Protein AF-A0A836X0C9-F1 (afdb_monomer)

pLDDT: mean 96.24, std 3.42, range [76.56, 98.81]

Secondary structure (DSSP, 8-state):
--S-SEEEES---SHHHHHHHHHHHS-TTT--PPP-THHHHHHT--HHHHHHHHHHH-EEEEEE-SHHHHHTHHHHHTSTT--EEEE-HHHHHHHTT-TT-TTSHHHHHHHHHHHHHTTTSSPEEEEEES-HHHHHHHHHHT--EEEE--HHHHHHHHHHHHHHHHHHHHTT-

Foldseek 3Di:
DQPDQEDEDEDPQDLVSLQVQQQCQDPPPRHPHDDDCVVCVVVVHDPVVCNVCSLVSRAYEYEQQAPSCLVCVLSSLLRPRHAEYEYEQQSHCVNVVNHPPSVDPVNVVSLLCNQVSCPPSNHAYEYEDADPVVVVVSVVSRHDHYHHDDPVVVVVVVVVVVVVVVVVVVVVD

Radius of gyration: 20.44 Å; Cα contacts (8 Å, |Δi|>4): 261; chains: 1; bounding box: 52×32×66 Å

Nearest PDB structures (foldseek):
  3qz6-assembly1_A  TM=9.200E-01  e=1.158E-14  Desulfitobacterium hafniense DCB-2
  1dxe-assembly1_B  TM=9.068E-01  e=9.044E-14  Escherichia coli
  4mf4-assembly1_F  TM=9.050E-01  e=1.024E-13  Burkholderia cenocepacia J2315
  7v8t-assembly1_E  TM=8.665E-01  e=5.495E-14  Pseudomonas aeruginosa
  4b5w-assembly1_C  TM=9.304E-01  e=2.302E-13  Escherichia coli ATCC 8739

Structure (mmCIF, N/CA/C/O backbone):
data_AF-A0A836X0C9-F1
#
_entry.id   AF-A0A836X0C9-F1
#
loop_
_atom_site.group_PDB
_atom_site.id
_atom_site.type_symbol
_atom_site.label_atom_id
_atom_site.label_alt_id
_atom_site.label_comp_id
_atom_site.label_asym_id
_atom_site.label_entity_id
_atom_site.label_seq_id
_atom_site.pdbx_PDB_ins_code
_atom_site.Cartn_x
_atom_site.Cart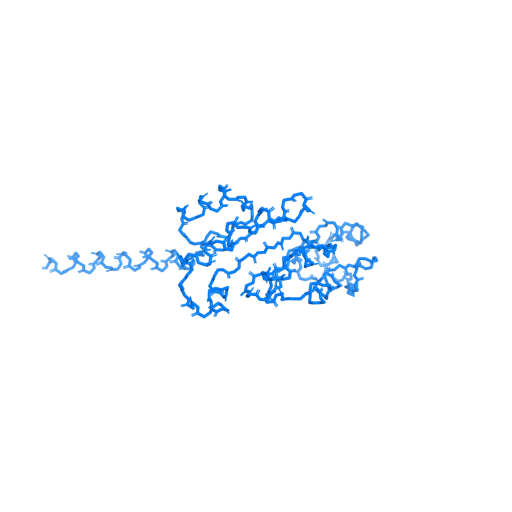n_y
_atom_site.Cartn_z
_atom_site.occupancy
_atom_site.B_iso_or_equiv
_atom_site.auth_seq_id
_atom_site.auth_comp_id
_atom_site.auth_asym_id
_atom_site.auth_atom_id
_atom_site.pdbx_PDB_model_num
ATOM 1 N N . ASP A 1 1 ? 18.382 6.194 -4.300 1.00 85.31 1 ASP A N 1
ATOM 2 C CA . ASP A 1 1 ? 19.723 6.732 -3.957 1.00 85.31 1 ASP A CA 1
ATOM 3 C C . ASP A 1 1 ? 19.948 6.944 -2.471 1.00 85.31 1 ASP A C 1
ATOM 5 O O . ASP A 1 1 ? 20.986 6.537 -1.977 1.00 85.31 1 ASP A O 1
ATOM 9 N N . VAL A 1 2 ? 18.995 7.507 -1.723 1.00 88.25 2 VAL A N 1
ATOM 10 C CA . VAL A 1 2 ? 19.129 7.676 -0.258 1.00 88.25 2 VAL A CA 1
ATOM 11 C C . VAL A 1 2 ? 18.952 6.381 0.562 1.00 88.25 2 VAL A C 1
ATOM 13 O O . VAL A 1 2 ? 18.913 6.440 1.784 1.00 88.25 2 VAL A O 1
ATOM 16 N N . GLY A 1 3 ? 18.839 5.219 -0.093 1.00 86.25 3 GLY A N 1
ATOM 17 C CA . GLY A 1 3 ? 18.781 3.901 0.559 1.00 86.25 3 GLY A CA 1
ATOM 18 C C . GLY A 1 3 ? 17.390 3.280 0.737 1.00 86.25 3 GLY A C 1
ATOM 19 O O . GLY A 1 3 ? 17.296 2.189 1.286 1.00 86.25 3 GLY A O 1
ATOM 20 N N . ALA A 1 4 ? 16.310 3.919 0.274 1.00 91.75 4 ALA A N 1
ATOM 21 C CA . ALA A 1 4 ? 14.998 3.269 0.236 1.00 91.75 4 ALA A CA 1
ATOM 22 C C . ALA A 1 4 ? 14.974 2.173 -0.844 1.00 91.75 4 ALA A C 1
ATOM 24 O O . ALA A 1 4 ? 15.253 2.462 -2.008 1.00 91.75 4 ALA A O 1
ATOM 25 N N . VAL A 1 5 ? 14.639 0.947 -0.436 1.00 92.00 5 VAL A N 1
ATOM 26 C CA . VAL A 1 5 ? 14.491 -0.232 -1.314 1.00 92.00 5 VAL A CA 1
ATOM 27 C C . VAL A 1 5 ? 13.029 -0.558 -1.625 1.00 92.00 5 VAL A C 1
ATOM 29 O O . VAL A 1 5 ? 12.754 -1.358 -2.500 1.00 92.00 5 VAL A O 1
ATOM 32 N N . LEU A 1 6 ? 12.085 0.085 -0.937 1.00 96.00 6 LEU A N 1
ATOM 33 C CA . LEU A 1 6 ? 10.649 -0.031 -1.170 1.00 96.00 6 LEU A CA 1
ATOM 34 C C . LEU A 1 6 ? 10.069 1.378 -1.271 1.00 96.00 6 LEU A C 1
ATOM 36 O O . LEU A 1 6 ? 10.278 2.195 -0.369 1.00 96.00 6 LEU A O 1
ATOM 40 N N . VAL A 1 7 ? 9.3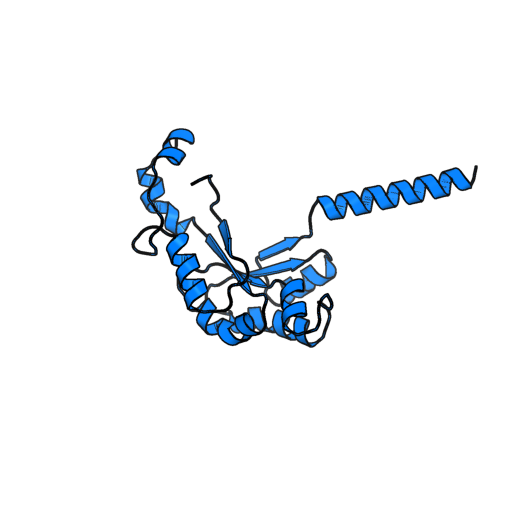53 1.668 -2.355 1.00 97.19 7 VAL A N 1
ATOM 41 C CA . VAL A 1 7 ? 8.709 2.972 -2.574 1.00 97.19 7 VAL A CA 1
ATOM 42 C C . VAL A 1 7 ? 7.224 2.769 -2.821 1.00 97.19 7 VAL A C 1
ATOM 44 O O . VAL A 1 7 ? 6.832 1.899 -3.591 1.00 97.19 7 VAL A O 1
ATOM 47 N N . MET A 1 8 ? 6.398 3.593 -2.176 1.00 98.44 8 MET A N 1
ATOM 48 C CA . MET A 1 8 ? 4.959 3.634 -2.415 1.00 98.44 8 MET A CA 1
ATOM 49 C C . MET A 1 8 ? 4.582 4.865 -3.223 1.00 98.44 8 MET A C 1
ATOM 51 O O . MET A 1 8 ? 4.908 5.987 -2.834 1.00 98.44 8 MET A O 1
ATOM 55 N N . VAL A 1 9 ? 3.886 4.640 -4.336 1.00 98.56 9 VAL A N 1
ATOM 56 C CA . VAL A 1 9 ? 3.349 5.687 -5.203 1.00 98.56 9 VAL A CA 1
ATOM 57 C C . VAL A 1 9 ? 1.851 5.833 -4.917 1.00 98.56 9 VAL A C 1
ATOM 59 O O . VAL A 1 9 ? 1.102 4.882 -5.162 1.00 98.56 9 VAL A O 1
ATOM 62 N N . PRO A 1 10 ? 1.409 6.984 -4.375 1.00 98.12 10 PRO A N 1
ATOM 63 C CA . PRO A 1 10 ? -0.001 7.241 -4.106 1.00 98.12 10 PRO A CA 1
ATOM 64 C C . PRO A 1 10 ? -0.792 7.464 -5.405 1.00 98.12 10 PRO A C 1
ATOM 66 O O . PRO A 1 10 ? -0.210 7.807 -6.436 1.00 98.12 10 PRO A O 1
ATOM 69 N N . GLN A 1 11 ? -2.118 7.342 -5.332 1.00 97.00 11 GLN A N 1
ATOM 70 C CA . GLN A 1 11 ? -3.072 7.713 -6.385 1.00 97.00 11 GLN A CA 1
ATOM 71 C C . GLN A 1 11 ? -2.785 7.086 -7.763 1.00 97.00 11 GLN A C 1
ATOM 73 O O . GLN A 1 11 ? -2.887 7.760 -8.790 1.00 97.00 11 GLN A O 1
ATOM 78 N N . VAL A 1 12 ? -2.429 5.798 -7.815 1.00 98.75 12 VAL A N 1
ATOM 79 C CA . VAL A 1 12 ? -2.224 5.097 -9.094 1.00 98.75 12 VAL A CA 1
ATOM 80 C C . VAL A 1 12 ? -3.578 4.628 -9.624 1.00 98.75 12 VAL A C 1
ATOM 82 O O . VAL A 1 12 ? -4.136 3.641 -9.153 1.00 98.75 12 VAL A O 1
ATOM 85 N N . ASN A 1 13 ? -4.116 5.352 -10.605 1.00 98.56 13 ASN A N 1
ATOM 86 C CA . ASN A 1 13 ? -5.466 5.161 -11.137 1.00 98.56 13 ASN A CA 1
ATOM 87 C C . ASN A 1 13 ? -5.483 4.502 -12.520 1.00 98.56 13 ASN A C 1
ATOM 89 O O . ASN A 1 13 ? -6.525 4.011 -12.955 1.00 98.56 13 ASN A O 1
ATOM 93 N N . THR A 1 14 ? -4.358 4.510 -13.233 1.00 98.81 14 THR A N 1
ATOM 94 C CA . THR A 1 14 ? -4.253 4.048 -14.622 1.00 98.81 14 THR A CA 1
ATOM 95 C C . THR A 1 14 ? -3.016 3.186 -14.857 1.00 98.81 14 THR A C 1
ATOM 97 O O . THR A 1 14 ? -2.001 3.301 -14.169 1.00 98.81 14 THR A O 1
ATOM 100 N N . VAL A 1 15 ? -3.073 2.363 -15.906 1.00 98.62 15 VAL A N 1
ATOM 101 C CA . VAL A 1 15 ? -1.946 1.537 -16.374 1.00 98.62 15 VAL A CA 1
ATOM 102 C C . VAL A 1 15 ? -0.724 2.392 -16.724 1.00 98.62 15 VAL A C 1
ATOM 104 O O . VAL A 1 15 ? 0.409 2.001 -16.458 1.00 98.62 15 VAL A O 1
ATOM 107 N N . ASP A 1 16 ? -0.927 3.580 -17.295 1.00 98.69 16 ASP A N 1
ATOM 108 C CA . ASP A 1 16 ? 0.179 4.470 -17.653 1.00 98.69 16 ASP A CA 1
ATOM 109 C C . ASP A 1 16 ? 0.854 5.083 -16.420 1.00 98.69 16 ASP A C 1
ATOM 111 O O . ASP A 1 16 ? 2.072 5.251 -16.410 1.00 98.69 16 ASP A O 1
ATOM 115 N N . GLU A 1 17 ? 0.102 5.389 -15.360 1.00 98.81 17 GLU A N 1
ATOM 116 C CA . GLU A 1 17 ? 0.680 5.803 -14.073 1.00 98.81 17 GLU A CA 1
ATOM 117 C C . GLU A 1 17 ? 1.501 4.679 -13.443 1.00 98.81 17 GLU A C 1
ATOM 119 O O . GLU A 1 17 ? 2.628 4.918 -13.013 1.00 98.81 17 GLU A O 1
ATOM 124 N N . ALA A 1 18 ? 0.974 3.456 -13.466 1.00 98.69 18 ALA A N 1
ATOM 125 C CA . ALA A 1 18 ? 1.668 2.261 -13.006 1.00 98.69 18 ALA A CA 1
ATOM 126 C C . ALA A 1 18 ? 2.979 2.015 -13.779 1.00 98.69 18 ALA A C 1
ATOM 128 O O . ALA A 1 18 ? 4.039 1.854 -13.176 1.00 98.69 18 ALA A O 1
ATOM 129 N N . ARG A 1 19 ? 2.951 2.093 -15.116 1.00 98.62 19 ARG A N 1
ATOM 130 C CA . ARG A 1 19 ? 4.157 1.979 -15.956 1.00 98.62 19 ARG A CA 1
ATOM 131 C C . ARG A 1 19 ? 5.188 3.059 -15.646 1.00 98.62 19 ARG A C 1
ATOM 133 O O . ARG A 1 19 ? 6.372 2.753 -15.578 1.00 98.62 19 ARG A O 1
ATOM 140 N N . ARG A 1 20 ? 4.757 4.307 -15.431 1.00 98.62 20 ARG A N 1
ATOM 141 C CA . ARG A 1 20 ? 5.666 5.397 -15.033 1.00 98.62 20 ARG A CA 1
ATOM 142 C C . ARG A 1 20 ? 6.307 5.146 -13.669 1.00 98.62 20 ARG A C 1
ATOM 144 O O . ARG A 1 20 ? 7.468 5.497 -13.480 1.00 98.62 20 ARG A O 1
ATOM 151 N N . ALA A 1 21 ? 5.571 4.553 -12.731 1.00 98.38 21 ALA A N 1
ATOM 152 C CA . ALA A 1 21 ? 6.110 4.191 -11.425 1.00 98.38 21 ALA A CA 1
ATOM 153 C C . ALA A 1 21 ? 7.208 3.118 -11.546 1.00 98.38 21 ALA A C 1
ATOM 155 O O . ALA A 1 21 ? 8.294 3.301 -10.996 1.00 98.38 21 ALA A O 1
ATOM 156 N N . VAL A 1 22 ? 6.964 2.058 -12.326 1.00 98.19 22 VAL A N 1
ATOM 157 C CA . VAL A 1 22 ? 7.960 1.006 -12.608 1.00 98.19 22 VAL A CA 1
ATOM 158 C C . VAL A 1 22 ? 9.194 1.582 -13.299 1.00 98.19 22 VAL A C 1
ATOM 160 O O . VAL A 1 22 ? 10.316 1.321 -12.861 1.00 98.19 22 VAL A O 1
ATOM 163 N N . ASP A 1 23 ? 8.982 2.408 -14.327 1.00 98.19 23 ASP A N 1
ATOM 164 C CA . ASP A 1 23 ? 10.043 3.043 -15.109 1.00 98.19 23 ASP A CA 1
ATOM 165 C C . ASP A 1 23 ? 10.985 3.887 -14.238 1.00 98.19 23 ASP A C 1
ATOM 167 O O . ASP A 1 23 ? 12.204 3.833 -14.394 1.00 98.19 23 ASP A O 1
ATOM 171 N N . ALA A 1 24 ? 10.435 4.630 -13.276 1.00 97.44 24 ALA A N 1
ATOM 172 C CA . ALA A 1 24 ? 11.222 5.460 -12.370 1.00 97.44 24 ALA A CA 1
ATOM 173 C C . ALA A 1 24 ? 11.958 4.656 -11.280 1.00 97.44 24 ALA A C 1
ATOM 175 O O . ALA A 1 24 ? 12.996 5.105 -10.784 1.00 97.44 24 ALA A O 1
ATOM 176 N N . ALA A 1 25 ? 11.423 3.499 -10.879 1.00 96.31 25 ALA A N 1
ATOM 177 C CA . ALA A 1 25 ? 11.954 2.699 -9.777 1.00 96.31 25 ALA A CA 1
ATOM 178 C C . ALA A 1 25 ? 13.134 1.799 -10.188 1.00 96.31 25 ALA A C 1
ATOM 180 O O . ALA A 1 25 ? 14.058 1.604 -9.391 1.00 96.31 25 ALA A O 1
ATOM 181 N N . HIS A 1 26 ? 13.145 1.307 -11.430 1.00 96.25 26 HIS A N 1
ATOM 182 C CA . HIS A 1 26 ? 14.085 0.280 -11.885 1.00 96.25 26 HIS A CA 1
ATOM 183 C C . HIS A 1 26 ? 15.128 0.808 -12.872 1.00 96.25 26 HIS A C 1
ATOM 185 O O . HIS A 1 26 ? 14.872 1.707 -13.675 1.00 96.25 26 HIS A O 1
ATOM 191 N N . TYR A 1 27 ? 16.325 0.224 -12.836 1.00 95.69 27 TYR A N 1
ATOM 192 C CA . TYR A 1 27 ? 17.352 0.445 -13.851 1.00 95.69 27 TYR A CA 1
ATOM 193 C C . TYR A 1 27 ? 17.010 -0.277 -15.161 1.00 95.69 27 TYR A C 1
ATOM 195 O O . TYR A 1 27 ? 16.237 -1.242 -15.185 1.00 95.69 27 TYR A O 1
ATOM 203 N N . ALA A 1 28 ? 17.641 0.150 -16.257 1.00 94.81 28 ALA A N 1
ATOM 204 C CA . ALA A 1 28 ? 17.538 -0.533 -17.543 1.00 94.81 28 ALA A CA 1
ATOM 205 C C . ALA A 1 28 ? 17.943 -2.020 -17.419 1.00 94.81 28 ALA A C 1
ATOM 207 O O . ALA A 1 28 ? 18.899 -2.326 -16.705 1.00 94.81 28 ALA A O 1
ATOM 208 N N . PRO A 1 29 ? 17.258 -2.952 -18.112 1.00 93.69 29 PRO A N 1
ATOM 209 C CA . PRO A 1 29 ? 16.215 -2.723 -19.118 1.00 93.69 29 PRO A CA 1
ATOM 210 C C . PRO A 1 29 ? 14.781 -2.630 -18.561 1.00 93.69 29 PRO A C 1
ATOM 212 O O . PRO A 1 29 ? 13.856 -2.452 -19.345 1.00 93.69 29 PRO A O 1
ATOM 215 N N . GLN A 1 30 ? 14.580 -2.786 -17.248 1.00 95.00 30 GLN A N 1
ATOM 216 C CA . GLN A 1 30 ? 13.242 -2.806 -16.634 1.00 95.00 30 GLN A CA 1
ATOM 217 C C . GLN A 1 30 ? 12.629 -1.401 -16.498 1.00 95.00 30 GLN A C 1
ATOM 219 O O . GLN A 1 30 ? 11.410 -1.258 -16.521 1.00 95.00 30 GLN A O 1
ATOM 224 N N . GLY A 1 31 ? 13.471 -0.372 -16.396 1.00 96.38 31 GLY A N 1
ATOM 225 C CA . GLY A 1 31 ? 13.066 1.031 -16.352 1.00 96.38 31 GLY A CA 1
ATOM 226 C C . GLY A 1 31 ? 14.186 1.975 -16.788 1.00 96.38 31 GLY A C 1
ATOM 227 O O . GLY A 1 31 ? 15.154 1.563 -17.432 1.00 96.38 31 GLY A O 1
ATOM 228 N N . ASN A 1 32 ? 14.065 3.245 -16.414 1.00 96.81 32 ASN A N 1
ATOM 229 C CA . ASN A 1 32 ? 14.971 4.332 -16.780 1.00 96.81 32 ASN A CA 1
ATOM 230 C C . ASN A 1 32 ? 15.530 5.086 -15.559 1.00 96.81 32 ASN A C 1
ATOM 232 O O . ASN A 1 32 ? 15.912 6.258 -15.661 1.00 96.81 32 ASN A O 1
ATOM 236 N N . ARG A 1 33 ? 15.621 4.433 -14.392 1.00 94.88 33 ARG A N 1
ATOM 237 C CA . ARG A 1 33 ? 16.271 5.008 -13.205 1.00 94.88 33 ARG A CA 1
ATOM 238 C C . ARG A 1 33 ? 17.711 5.438 -13.518 1.00 94.88 33 ARG A C 1
ATOM 240 O O . ARG A 1 33 ? 18.493 4.699 -14.113 1.00 94.88 33 ARG A O 1
ATOM 247 N N . GLY A 1 34 ? 18.084 6.640 -13.079 1.00 93.81 34 GLY A N 1
ATOM 248 C CA . GLY A 1 34 ? 19.427 7.187 -13.285 1.00 93.81 34 GLY A CA 1
ATOM 249 C C . GLY A 1 34 ? 20.489 6.493 -12.427 1.00 93.81 34 GLY A C 1
ATOM 250 O O . GLY A 1 34 ? 20.296 6.300 -11.228 1.00 93.81 34 GLY A O 1
ATOM 251 N N . LEU A 1 35 ? 21.631 6.154 -13.028 1.00 92.38 35 LEU A N 1
ATOM 252 C CA . LEU A 1 35 ? 22.764 5.546 -12.328 1.00 92.38 35 LEU A CA 1
ATOM 253 C C . LEU A 1 35 ? 23.578 6.595 -11.560 1.00 92.38 35 LEU A C 1
ATOM 255 O O . LEU A 1 35 ? 24.050 7.575 -12.136 1.00 92.38 35 LEU A O 1
ATOM 259 N N . SER A 1 36 ? 23.805 6.346 -10.269 1.00 88.62 36 SER A N 1
ATOM 260 C CA . SER A 1 36 ? 24.678 7.160 -9.422 1.00 88.62 36 SER A CA 1
ATOM 261 C C . SER A 1 36 ? 25.493 6.276 -8.468 1.00 88.62 36 SER A C 1
ATOM 263 O O . SER A 1 36 ? 24.918 5.668 -7.562 1.00 88.62 36 SER A O 1
ATOM 265 N N . PRO A 1 37 ? 26.833 6.225 -8.600 1.00 85.19 37 PRO A N 1
ATOM 266 C CA . PRO A 1 37 ? 27.691 5.416 -7.729 1.00 85.19 37 PRO A CA 1
ATOM 267 C C . PRO A 1 37 ? 27.976 6.094 -6.379 1.00 85.19 37 PRO A C 1
ATOM 269 O O . PRO A 1 37 ? 28.716 5.573 -5.547 1.00 85.19 37 PRO A O 1
ATOM 272 N N . MET A 1 38 ? 27.459 7.306 -6.152 1.00 88.25 38 MET A N 1
ATOM 273 C CA . MET A 1 38 ? 27.825 8.088 -4.970 1.00 88.25 38 MET A CA 1
ATOM 274 C C . MET A 1 38 ? 27.337 7.445 -3.674 1.00 88.25 38 MET A C 1
ATOM 276 O O . MET A 1 38 ? 28.063 7.459 -2.682 1.00 88.25 38 MET A O 1
ATOM 280 N N . TRP A 1 39 ? 26.138 6.861 -3.672 1.00 87.12 39 TRP A N 1
ATOM 281 C CA . TRP A 1 39 ? 25.589 6.262 -2.459 1.00 87.12 39 TRP A CA 1
ATOM 282 C C . TRP A 1 39 ? 26.340 4.985 -2.066 1.00 87.12 39 TRP A C 1
ATOM 284 O O . TRP A 1 39 ? 26.644 4.811 -0.888 1.00 87.12 39 TRP A O 1
ATOM 294 N N . THR A 1 40 ? 26.722 4.140 -3.032 1.00 89.56 40 THR A N 1
ATOM 295 C CA . THR A 1 40 ? 27.489 2.915 -2.758 1.00 89.56 40 THR A CA 1
ATOM 296 C C . THR A 1 40 ? 28.862 3.250 -2.199 1.00 89.56 40 THR A C 1
ATOM 298 O O . THR A 1 40 ? 29.294 2.652 -1.217 1.00 89.56 40 THR A O 1
ATOM 301 N N . ARG A 1 41 ? 29.505 4.299 -2.729 1.00 89.19 41 ARG A N 1
ATOM 302 C CA . ARG A 1 41 ? 30.774 4.815 -2.205 1.00 89.19 41 ARG A CA 1
ATOM 303 C C . ARG A 1 41 ? 30.665 5.300 -0.759 1.00 89.19 41 ARG A C 1
ATOM 305 O O . ARG A 1 41 ? 31.570 5.038 0.027 1.00 89.19 41 ARG A O 1
ATOM 312 N N . VAL A 1 42 ? 29.595 6.017 -0.411 1.00 89.69 42 VAL A N 1
ATOM 313 C CA . VAL A 1 42 ? 29.362 6.494 0.966 1.00 89.69 42 VAL A CA 1
ATOM 314 C C . VAL A 1 42 ? 29.048 5.331 1.908 1.00 89.69 42 VAL A C 1
ATOM 316 O O . VAL A 1 42 ? 29.525 5.321 3.039 1.00 89.69 42 VAL A O 1
ATOM 319 N N . ALA A 1 43 ? 28.283 4.344 1.440 1.00 88.19 43 ALA A N 1
ATOM 320 C CA . ALA A 1 43 ? 27.898 3.169 2.215 1.00 88.19 43 ALA A CA 1
ATOM 321 C C . ALA A 1 43 ? 29.002 2.095 2.313 1.00 88.19 43 ALA A C 1
ATOM 323 O O . ALA A 1 43 ? 28.864 1.160 3.096 1.00 88.19 43 ALA A O 1
ATOM 324 N N . GLY A 1 44 ? 30.085 2.207 1.533 1.00 91.56 44 GLY A N 1
ATOM 325 C CA . GLY A 1 44 ? 31.136 1.186 1.462 1.00 91.56 44 GLY A CA 1
ATOM 326 C C . GLY A 1 44 ? 30.679 -0.117 0.797 1.00 91.56 44 GLY A C 1
ATOM 327 O O . GLY A 1 44 ? 31.194 -1.181 1.125 1.00 91.56 44 GLY A O 1
ATOM 328 N N . VAL A 1 45 ? 29.701 -0.034 -0.108 1.00 90.38 45 VAL A N 1
ATOM 329 C CA . VAL A 1 45 ? 29.105 -1.174 -0.821 1.00 90.38 45 VAL A CA 1
ATOM 330 C C . VAL A 1 45 ? 29.728 -1.298 -2.211 1.00 90.38 45 VAL A C 1
ATOM 332 O O . VAL A 1 45 ? 30.038 -0.288 -2.848 1.00 90.38 45 VAL A O 1
ATOM 335 N N . ASP A 1 46 ? 29.905 -2.530 -2.690 1.00 92.88 46 ASP A N 1
ATOM 336 C CA . ASP A 1 46 ? 30.377 -2.777 -4.051 1.00 92.88 46 ASP A CA 1
ATOM 337 C C . ASP A 1 46 ? 29.348 -2.289 -5.083 1.00 92.88 46 ASP A C 1
ATOM 339 O O . ASP A 1 46 ? 28.177 -2.669 -5.075 1.00 92.88 46 ASP A O 1
ATOM 343 N N . TRP A 1 47 ? 29.804 -1.423 -5.985 1.00 91.69 47 TRP A N 1
ATOM 344 C CA . TRP A 1 47 ? 28.981 -0.864 -7.048 1.00 91.69 47 TRP A CA 1
ATOM 345 C C . TRP A 1 47 ? 28.515 -1.929 -8.039 1.00 91.69 47 TRP A C 1
ATOM 347 O O . TRP A 1 47 ? 27.373 -1.871 -8.488 1.00 91.69 47 TRP A O 1
ATOM 357 N N . GLN A 1 48 ? 29.376 -2.896 -8.364 1.00 93.06 48 GLN A N 1
ATOM 358 C CA . GLN A 1 48 ? 29.043 -3.913 -9.356 1.00 93.06 48 GLN A CA 1
ATOM 359 C C . GLN A 1 48 ? 27.964 -4.859 -8.825 1.00 93.06 48 GLN A C 1
ATOM 361 O O . GLN A 1 48 ? 26.977 -5.095 -9.516 1.00 93.06 48 GLN A O 1
ATOM 366 N N . MET A 1 49 ? 28.092 -5.289 -7.566 1.00 92.38 49 MET A N 1
ATOM 367 C CA . MET A 1 49 ? 27.038 -6.023 -6.861 1.00 92.38 49 MET A CA 1
ATOM 368 C C . MET A 1 49 ? 25.699 -5.276 -6.921 1.00 92.38 49 MET A C 1
ATOM 370 O O . MET A 1 49 ? 24.685 -5.861 -7.275 1.00 92.38 49 MET A O 1
ATOM 374 N N . VAL A 1 50 ? 25.690 -3.972 -6.627 1.00 91.75 50 VAL A N 1
ATOM 375 C CA . VAL A 1 50 ? 24.459 -3.168 -6.658 1.00 91.75 50 VAL A CA 1
ATOM 376 C C . VAL A 1 50 ? 23.842 -3.103 -8.050 1.00 91.75 50 VAL A C 1
ATOM 378 O O . VAL A 1 50 ? 22.626 -3.175 -8.171 1.00 91.75 50 VAL A O 1
ATOM 381 N N . LEU A 1 51 ? 24.641 -2.957 -9.107 1.00 91.88 51 LEU A N 1
ATOM 382 C CA . LEU A 1 51 ? 24.115 -2.978 -10.474 1.00 91.88 51 LEU A CA 1
ATOM 383 C C . LEU A 1 51 ? 23.437 -4.307 -10.818 1.00 91.88 51 LEU A C 1
ATOM 385 O O . LEU A 1 51 ? 22.478 -4.316 -11.586 1.00 91.88 51 LEU A O 1
ATOM 389 N N . GLU A 1 52 ? 23.942 -5.405 -10.261 1.00 93.00 52 GLU A N 1
ATOM 390 C CA . GLU A 1 52 ? 23.435 -6.753 -10.500 1.00 93.00 52 GLU A CA 1
ATOM 391 C C . GLU A 1 52 ? 22.186 -7.064 -9.666 1.00 93.00 52 GLU A C 1
ATOM 393 O O . GLU A 1 52 ? 21.282 -7.713 -10.182 1.00 93.00 52 GLU A O 1
ATOM 398 N N . THR A 1 53 ? 22.100 -6.583 -8.420 1.00 93.88 53 THR A N 1
ATOM 399 C CA . THR A 1 53 ? 21.012 -6.954 -7.495 1.00 93.88 53 THR A CA 1
ATOM 400 C C . THR A 1 53 ? 19.932 -5.890 -7.315 1.00 93.88 53 THR A C 1
ATOM 402 O O . THR A 1 53 ? 18.828 -6.217 -6.889 1.00 93.88 53 THR A O 1
ATOM 405 N N . ALA A 1 54 ? 20.189 -4.617 -7.641 1.00 93.50 54 ALA A N 1
ATOM 406 C CA . ALA A 1 54 ? 19.288 -3.528 -7.251 1.00 93.50 54 ALA A CA 1
ATOM 407 C C . ALA A 1 54 ? 17.874 -3.648 -7.824 1.00 93.50 54 ALA A C 1
ATOM 409 O O . ALA A 1 54 ? 16.938 -3.215 -7.160 1.00 93.50 54 ALA A O 1
ATOM 410 N N . ASN A 1 55 ? 17.707 -4.190 -9.031 1.00 95.12 55 ASN A N 1
ATOM 411 C CA . ASN A 1 55 ? 16.374 -4.385 -9.603 1.00 95.12 55 ASN A CA 1
ATOM 412 C C . ASN A 1 55 ? 15.602 -5.509 -8.899 1.00 95.12 55 ASN A C 1
ATOM 414 O O . ASN A 1 55 ? 14.398 -5.382 -8.745 1.00 95.12 55 ASN A O 1
ATOM 418 N N . ASP A 1 56 ? 16.285 -6.555 -8.432 1.00 94.38 56 ASP A N 1
ATOM 419 C CA . ASP A 1 56 ? 15.651 -7.676 -7.727 1.00 94.38 56 ASP A CA 1
ATOM 420 C C . ASP A 1 56 ? 15.332 -7.329 -6.259 1.00 94.38 56 ASP A C 1
ATOM 422 O O . ASP A 1 56 ? 14.449 -7.922 -5.644 1.00 94.38 56 ASP A O 1
ATOM 426 N N . GLU A 1 57 ? 16.063 -6.371 -5.682 1.00 93.62 57 GLU A N 1
ATOM 427 C CA . GLU A 1 57 ? 15.871 -5.894 -4.306 1.00 93.62 57 GLU A CA 1
ATOM 428 C C . GLU A 1 57 ? 14.949 -4.670 -4.206 1.00 93.62 57 GLU A C 1
ATOM 430 O O . GLU A 1 57 ? 14.451 -4.360 -3.120 1.00 93.62 57 GLU A O 1
ATOM 435 N N . THR A 1 58 ? 14.746 -3.943 -5.310 1.00 94.75 58 THR A N 1
ATOM 436 C CA . THR A 1 58 ? 13.841 -2.792 -5.343 1.00 94.75 58 THR A CA 1
ATOM 437 C C . THR A 1 58 ? 12.414 -3.289 -5.469 1.00 94.75 58 THR A C 1
ATOM 439 O O . THR A 1 58 ? 12.076 -3.980 -6.417 1.00 94.75 58 THR A O 1
ATOM 442 N N . MET A 1 59 ? 11.571 -2.880 -4.531 1.00 97.12 59 MET A N 1
ATOM 443 C CA . MET A 1 59 ? 10.152 -3.184 -4.538 1.00 97.12 59 MET A CA 1
ATOM 444 C C . MET A 1 59 ? 9.316 -1.922 -4.766 1.00 97.12 59 MET A C 1
ATOM 446 O O . MET A 1 59 ? 9.640 -0.827 -4.281 1.00 97.12 59 MET A O 1
ATOM 450 N N . LEU A 1 60 ? 8.184 -2.082 -5.441 1.00 98.38 60 LEU A N 1
ATOM 451 C CA . LEU A 1 60 ? 7.248 -1.013 -5.754 1.00 98.38 60 LEU A CA 1
ATOM 452 C C . LEU A 1 60 ? 5.849 -1.309 -5.208 1.00 98.38 60 LEU A C 1
ATOM 454 O O . LEU A 1 60 ? 5.255 -2.356 -5.470 1.00 98.38 60 LEU A O 1
ATOM 458 N N . ILE A 1 61 ? 5.298 -0.329 -4.490 1.00 98.75 61 ILE A N 1
ATOM 459 C CA . ILE A 1 61 ? 3.895 -0.308 -4.083 1.00 98.75 61 ILE A CA 1
ATOM 460 C C . ILE A 1 61 ? 3.139 0.695 -4.948 1.00 98.75 61 ILE A C 1
ATOM 462 O O . ILE A 1 61 ? 3.452 1.888 -4.939 1.00 98.75 61 ILE A O 1
ATOM 466 N N . CYS A 1 62 ? 2.087 0.239 -5.618 1.00 98.75 62 CYS A N 1
ATOM 467 C CA . CYS A 1 62 ? 1.082 1.120 -6.201 1.00 98.75 62 CYS A CA 1
ATOM 468 C C . CYS A 1 62 ? -0.122 1.196 -5.257 1.00 98.75 62 CYS A C 1
ATOM 470 O O . CYS A 1 62 ? -0.71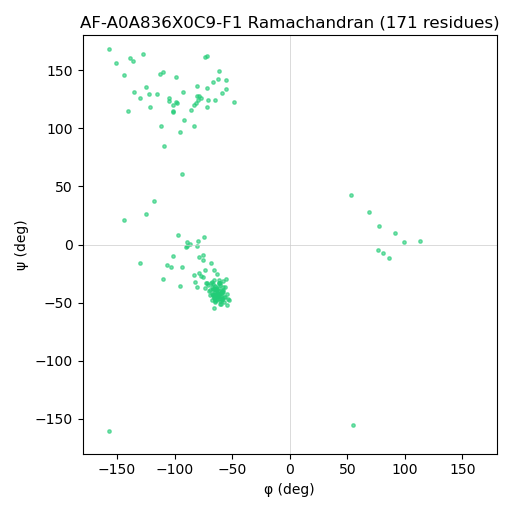7 0.179 -4.895 1.00 98.75 62 CYS A O 1
ATOM 472 N N . GLN A 1 63 ? -0.472 2.404 -4.818 1.00 98.69 63 GLN A N 1
ATOM 473 C CA . GLN A 1 63 ? -1.601 2.600 -3.916 1.00 98.69 63 GLN A CA 1
ATOM 474 C C . GLN A 1 63 ? -2.905 2.714 -4.717 1.00 98.69 63 GLN A C 1
ATOM 476 O O . GLN A 1 63 ? -3.089 3.656 -5.490 1.00 98.69 63 GLN A O 1
ATOM 481 N N . MET A 1 64 ? -3.807 1.752 -4.517 1.00 98.44 64 MET A N 1
ATOM 482 C CA . MET A 1 64 ? -5.154 1.727 -5.083 1.00 98.44 64 MET A CA 1
ATOM 483 C C . MET A 1 64 ? -6.120 2.389 -4.099 1.00 98.44 64 MET A C 1
ATOM 485 O O . MET A 1 64 ? -6.462 1.829 -3.054 1.00 98.44 64 MET A O 1
ATOM 489 N N . GLU A 1 65 ? -6.572 3.592 -4.428 1.00 97.31 65 GLU A N 1
ATOM 490 C CA . GLU A 1 65 ? -7.361 4.404 -3.496 1.00 97.31 65 GLU A CA 1
ATOM 491 C C . GLU A 1 65 ? -8.462 5.227 -4.165 1.00 97.31 65 GLU A C 1
ATOM 493 O O . GLU A 1 65 ? -8.962 6.201 -3.609 1.00 97.31 65 GLU A O 1
ATOM 498 N N . SER A 1 66 ? -8.874 4.816 -5.363 1.00 98.56 66 SER A N 1
ATOM 499 C CA . SER A 1 66 ? -10.004 5.417 -6.056 1.00 98.56 66 SER A CA 1
ATOM 500 C C . SER A 1 66 ? -10.890 4.373 -6.733 1.00 98.56 66 SER A C 1
ATOM 502 O O . SER A 1 66 ? -10.452 3.258 -7.031 1.00 98.56 66 SER A O 1
ATOM 504 N N . LYS A 1 67 ? -12.132 4.755 -7.047 1.00 98.38 67 LYS A N 1
ATOM 505 C CA . LYS A 1 67 ? -13.028 3.956 -7.891 1.00 98.38 67 LYS A CA 1
ATOM 506 C C . LYS A 1 67 ? -12.416 3.649 -9.262 1.00 98.38 67 LYS A C 1
ATOM 508 O O . LYS A 1 67 ? -12.591 2.546 -9.764 1.00 98.38 67 LYS A O 1
ATOM 513 N N . GLN A 1 68 ? -11.675 4.594 -9.840 1.00 98.69 68 GLN A N 1
ATOM 514 C CA . GLN A 1 68 ? -10.998 4.395 -11.120 1.00 98.69 68 GLN A CA 1
ATOM 515 C C . GLN A 1 68 ? -9.878 3.352 -11.008 1.00 98.69 68 GLN A C 1
ATOM 517 O O . GLN A 1 68 ? -9.769 2.483 -11.867 1.00 98.69 68 GLN A O 1
ATOM 522 N N . ALA A 1 69 ? -9.080 3.407 -9.938 1.00 98.62 69 ALA A N 1
ATOM 523 C CA . ALA A 1 69 ? -8.040 2.416 -9.674 1.00 98.62 69 ALA A CA 1
ATOM 524 C C . ALA A 1 69 ? -8.639 1.013 -9.488 1.00 98.62 69 ALA A C 1
ATOM 526 O O . ALA A 1 69 ? -8.102 0.043 -10.009 1.00 98.62 69 ALA A O 1
ATOM 527 N N . TRP A 1 70 ? -9.780 0.916 -8.795 1.00 98.62 70 TRP A N 1
ATOM 528 C CA . TRP A 1 70 ? -10.531 -0.334 -8.661 1.00 98.62 70 TRP A CA 1
ATOM 529 C C . TRP A 1 70 ? -11.023 -0.874 -10.011 1.00 98.62 70 TRP A C 1
ATOM 531 O O . TRP A 1 70 ? -10.878 -2.064 -10.287 1.00 98.62 70 TRP A O 1
ATOM 541 N N . ASP A 1 71 ? -11.570 -0.010 -10.867 1.00 98.62 71 ASP A N 1
ATOM 542 C CA . ASP A 1 71 ? -12.061 -0.411 -12.190 1.00 98.62 71 ASP A CA 1
ATOM 543 C C . ASP A 1 71 ? -10.934 -0.890 -13.114 1.00 98.62 71 ASP A C 1
ATOM 545 O O . ASP A 1 71 ? -11.153 -1.785 -13.927 1.00 98.62 71 ASP A O 1
ATOM 549 N N . ASN A 1 72 ? -9.727 -0.350 -12.936 1.00 98.69 72 ASN A N 1
ATOM 550 C CA . ASN A 1 72 ? -8.535 -0.692 -13.711 1.00 98.69 72 ASN A CA 1
ATOM 551 C C .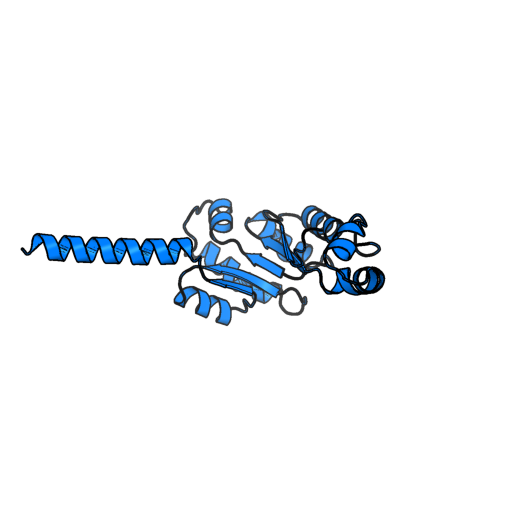 ASN A 1 72 ? -7.623 -1.724 -13.023 1.00 98.69 72 ASN A C 1
ATOM 553 O O . ASN A 1 72 ? -6.509 -1.948 -13.499 1.00 98.69 72 ASN A O 1
ATOM 557 N N . LEU A 1 73 ? -8.045 -2.326 -11.903 1.00 98.75 73 LEU A N 1
ATOM 558 C CA . LEU A 1 73 ? -7.166 -3.118 -11.033 1.00 98.75 73 LEU A CA 1
ATOM 559 C C . L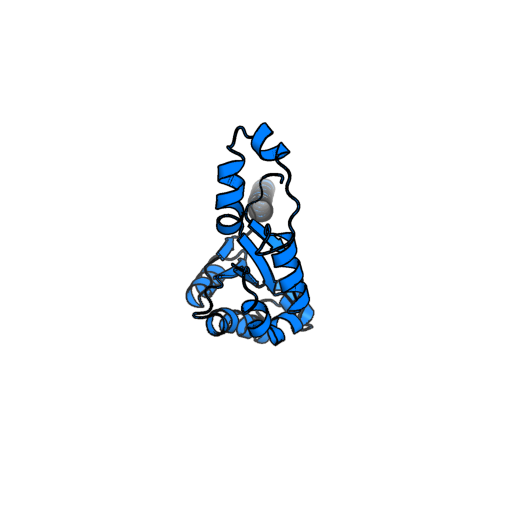EU A 1 73 ? -6.419 -4.223 -11.787 1.00 98.75 73 LEU A C 1
ATOM 561 O O . LEU A 1 73 ? -5.207 -4.351 -11.636 1.00 98.75 73 LEU A O 1
ATOM 565 N N . ASP A 1 74 ? -7.132 -4.987 -12.613 1.00 98.38 74 ASP A N 1
ATOM 566 C CA . ASP A 1 74 ? -6.568 -6.144 -13.314 1.00 98.38 74 ASP A CA 1
ATOM 567 C C . ASP A 1 74 ? -5.512 -5.708 -14.346 1.00 98.38 74 ASP A C 1
ATOM 569 O O . ASP A 1 74 ? -4.463 -6.336 -14.485 1.00 98.38 74 ASP A O 1
ATOM 573 N N . GLU A 1 75 ? -5.745 -4.586 -15.034 1.00 98.56 75 GLU A N 1
ATOM 574 C CA . GLU A 1 75 ? -4.801 -4.031 -16.009 1.00 98.56 75 GLU A CA 1
ATOM 575 C C . GLU A 1 75 ? -3.582 -3.388 -15.335 1.00 98.56 75 GLU A C 1
ATOM 577 O O . GLU A 1 75 ? -2.466 -3.500 -15.844 1.00 98.56 75 GLU A O 1
ATOM 582 N N . ILE A 1 76 ? -3.781 -2.727 -14.189 1.00 98.75 76 ILE A N 1
ATOM 583 C CA . ILE A 1 76 ? -2.695 -2.163 -13.379 1.00 98.75 76 ILE A CA 1
ATOM 584 C C . ILE A 1 76 ? -1.813 -3.292 -12.847 1.00 98.75 76 ILE A C 1
ATOM 586 O O . ILE A 1 76 ? -0.600 -3.244 -13.022 1.00 98.75 76 ILE A O 1
ATOM 590 N N . ALA A 1 77 ? -2.407 -4.326 -12.249 1.00 98.38 77 ALA A N 1
ATOM 591 C CA . ALA A 1 77 ? -1.672 -5.453 -11.681 1.00 98.38 77 ALA A CA 1
ATOM 592 C C . ALA A 1 77 ? -0.939 -6.298 -12.734 1.00 98.38 77 ALA A C 1
ATOM 594 O O . ALA A 1 77 ? 0.027 -6.981 -12.407 1.00 98.38 77 ALA A O 1
ATOM 595 N N . ALA A 1 78 ? -1.360 -6.237 -14.000 1.00 98.31 78 ALA A N 1
ATOM 596 C CA . ALA A 1 78 ? -0.667 -6.890 -15.106 1.00 98.31 78 ALA A CA 1
ATOM 597 C C . ALA A 1 78 ? 0.623 -6.167 -15.547 1.00 98.31 78 ALA A C 1
ATOM 599 O O . ALA A 1 78 ? 1.361 -6.705 -16.377 1.00 98.31 78 ALA A O 1
ATOM 600 N N . VAL A 1 79 ? 0.907 -4.958 -15.045 1.00 98.44 79 VAL A N 1
ATOM 601 C CA . VAL A 1 79 ? 2.157 -4.242 -15.342 1.00 98.44 79 VAL A CA 1
ATOM 602 C C . VAL A 1 79 ? 3.325 -4.927 -14.612 1.00 98.44 79 VAL A C 1
ATOM 604 O O . VAL A 1 79 ? 3.337 -4.951 -13.381 1.00 98.44 79 VAL A O 1
ATOM 607 N N . PRO A 1 80 ? 4.337 -5.456 -15.331 1.00 97.12 80 PRO A N 1
ATOM 608 C CA . PRO A 1 80 ? 5.498 -6.078 -14.697 1.00 97.12 80 PRO A CA 1
ATOM 609 C C . PRO A 1 80 ? 6.279 -5.078 -13.839 1.00 97.12 80 PRO A C 1
ATOM 611 O O . PRO A 1 80 ? 6.443 -3.930 -14.246 1.00 97.12 80 PRO A O 1
ATOM 614 N N . GLY A 1 81 ? 6.802 -5.527 -12.695 1.00 96.44 81 GLY A N 1
ATOM 615 C CA . GLY A 1 81 ? 7.578 -4.691 -11.767 1.00 96.44 81 GLY A CA 1
ATOM 616 C C . GLY A 1 81 ? 6.754 -4.011 -10.668 1.00 96.44 81 GLY A C 1
ATOM 617 O O . GLY A 1 81 ? 7.277 -3.142 -9.976 1.00 96.44 81 GLY A O 1
ATOM 618 N N . ILE A 1 82 ? 5.474 -4.371 -10.516 1.00 98.38 82 ILE A N 1
ATOM 619 C CA . ILE A 1 82 ? 4.670 -4.032 -9.335 1.00 98.38 82 ILE A CA 1
ATOM 620 C C . ILE A 1 82 ? 4.670 -5.228 -8.392 1.00 98.38 82 ILE A C 1
ATOM 622 O O . ILE A 1 82 ? 4.196 -6.303 -8.751 1.00 98.38 82 ILE A O 1
ATOM 626 N N . ASP A 1 83 ? 5.140 -5.019 -7.167 1.00 98.50 83 ASP A N 1
ATOM 627 C CA . ASP A 1 83 ? 5.194 -6.075 -6.155 1.00 98.50 83 ASP A CA 1
ATOM 628 C C . ASP A 1 83 ? 3.972 -6.054 -5.247 1.00 98.50 83 ASP A C 1
ATOM 630 O O . ASP A 1 83 ? 3.507 -7.100 -4.790 1.00 98.50 83 ASP A O 1
ATOM 634 N N . ILE A 1 84 ? 3.467 -4.854 -4.942 1.00 98.75 84 ILE A N 1
ATOM 635 C CA . ILE A 1 84 ? 2.402 -4.662 -3.961 1.00 98.75 84 ILE A CA 1
ATOM 636 C C . ILE A 1 84 ? 1.344 -3.700 -4.502 1.00 98.75 84 ILE A C 1
ATOM 638 O O . ILE A 1 84 ? 1.645 -2.579 -4.913 1.00 98.75 84 ILE A O 1
ATOM 642 N N . ILE A 1 85 ? 0.078 -4.102 -4.400 1.00 98.81 85 ILE A N 1
ATOM 643 C CA . ILE A 1 85 ? -1.059 -3.182 -4.486 1.00 98.81 85 ILE A CA 1
ATOM 644 C C . ILE A 1 85 ? -1.557 -2.918 -3.071 1.00 98.81 85 ILE A C 1
ATOM 646 O O . ILE A 1 85 ? -2.037 -3.823 -2.383 1.00 98.81 85 ILE A O 1
ATOM 650 N N . LEU A 1 86 ? -1.425 -1.670 -2.618 1.00 98.75 86 LEU A N 1
ATOM 651 C CA . LEU A 1 86 ? -1.882 -1.253 -1.295 1.00 98.75 86 LEU A CA 1
ATOM 652 C C . LEU A 1 86 ? -3.215 -0.520 -1.406 1.00 98.75 86 LEU A C 1
ATOM 654 O O . LEU A 1 86 ? -3.307 0.519 -2.049 1.00 98.75 86 LEU A O 1
ATOM 658 N N . VAL A 1 87 ? -4.247 -1.039 -0.749 1.00 98.62 87 VAL A N 1
ATOM 659 C CA . VAL A 1 87 ? -5.564 -0.406 -0.692 1.00 98.62 87 VAL A CA 1
ATOM 660 C C . VAL A 1 87 ? -5.567 0.677 0.384 1.00 98.62 87 VAL A C 1
ATOM 662 O O . VAL A 1 87 ? -5.313 0.391 1.555 1.00 98.62 87 VAL A O 1
ATOM 665 N N . GLY A 1 88 ? -5.861 1.918 -0.005 1.00 98.12 88 GLY A N 1
ATOM 666 C CA . GLY A 1 88 ? -6.039 3.050 0.909 1.00 98.12 88 GLY A CA 1
ATOM 667 C C . GLY A 1 88 ? -7.521 3.252 1.244 1.00 98.12 88 GLY A C 1
ATOM 668 O O . GLY A 1 88 ? -8.224 3.889 0.462 1.00 98.12 88 GLY A O 1
ATOM 669 N N . PRO A 1 89 ? -8.052 2.734 2.373 1.00 97.62 89 PRO A N 1
ATOM 670 C CA . PRO A 1 89 ? -9.499 2.699 2.603 1.00 97.62 89 PRO A CA 1
ATOM 671 C C . PRO A 1 89 ? -10.132 4.085 2.794 1.00 97.62 89 PRO A C 1
ATOM 673 O O . PRO A 1 89 ? -11.287 4.282 2.417 1.00 97.62 89 PRO A O 1
ATOM 676 N N . LEU A 1 90 ? -9.400 5.047 3.370 1.00 97.12 90 LEU A N 1
ATOM 677 C CA . LEU A 1 90 ? -9.897 6.411 3.579 1.00 97.12 90 LEU A CA 1
ATOM 678 C C . LEU A 1 90 ? -10.138 7.121 2.245 1.00 97.12 90 LEU A C 1
ATOM 680 O O . LEU A 1 90 ? -11.262 7.549 1.980 1.00 97.12 90 LEU A O 1
ATOM 684 N N . ASP A 1 91 ? -9.124 7.181 1.390 1.00 98.12 91 ASP A N 1
ATOM 685 C CA . ASP A 1 91 ? -9.218 7.816 0.077 1.00 98.12 91 ASP A CA 1
ATOM 686 C C . ASP A 1 91 ? -10.145 7.038 -0.868 1.00 98.12 91 ASP A C 1
ATOM 688 O O . ASP A 1 91 ? -10.977 7.649 -1.544 1.00 98.12 91 ASP A O 1
ATOM 692 N N . LEU A 1 92 ? -10.149 5.697 -0.801 1.00 98.44 92 LEU A N 1
ATOM 693 C CA . LEU A 1 92 ? -11.122 4.876 -1.526 1.00 98.44 92 LEU A CA 1
ATOM 694 C C . LEU A 1 92 ? -12.555 5.266 -1.148 1.00 98.44 92 LEU A C 1
ATOM 696 O O . LEU A 1 92 ? -13.366 5.534 -2.036 1.00 98.44 92 LEU A O 1
ATOM 700 N N . SER A 1 93 ? -12.854 5.365 0.154 1.00 98.44 93 SER A N 1
ATOM 701 C CA . SER A 1 93 ? -14.174 5.796 0.631 1.00 98.44 93 SER A CA 1
ATOM 702 C C . SER A 1 93 ? -14.534 7.191 0.121 1.00 98.44 93 SER A C 1
ATOM 704 O O . SER A 1 93 ? -15.660 7.415 -0.317 1.00 98.44 93 SER A O 1
ATOM 706 N N . ALA A 1 94 ? -13.575 8.120 0.095 1.00 98.31 94 ALA A N 1
ATOM 707 C CA . ALA A 1 94 ? -13.794 9.467 -0.416 1.00 98.31 94 ALA A CA 1
ATOM 708 C C . ALA A 1 94 ? -14.107 9.462 -1.920 1.00 98.31 94 ALA A C 1
ATOM 710 O O . ALA A 1 94 ? -15.057 10.120 -2.342 1.00 98.31 94 ALA A O 1
ATOM 711 N N . SER A 1 95 ? -13.383 8.665 -2.710 1.00 98.19 95 SER A N 1
ATOM 712 C CA . SER A 1 95 ? -13.606 8.538 -4.156 1.00 98.19 95 SER A CA 1
ATOM 713 C C . SER A 1 95 ? -14.984 7.963 -4.517 1.00 98.19 95 SER A C 1
ATOM 715 O O . SER A 1 95 ? -15.508 8.246 -5.591 1.00 98.19 95 SER A O 1
ATOM 717 N N . LEU A 1 96 ? -15.580 7.184 -3.609 1.00 98.00 96 LEU A N 1
ATOM 718 C CA . LEU A 1 96 ? -16.916 6.596 -3.742 1.00 98.00 96 LEU A CA 1
ATOM 719 C C . LEU A 1 96 ? -18.031 7.543 -3.262 1.00 98.00 96 LEU A C 1
ATOM 721 O O . LEU A 1 96 ? -19.201 7.179 -3.272 1.00 98.00 96 LEU A O 1
ATOM 725 N N . GLY A 1 97 ? -17.692 8.753 -2.802 1.00 98.06 97 GLY A N 1
ATOM 726 C CA . GLY A 1 97 ? -18.653 9.679 -2.193 1.00 98.06 97 GLY A CA 1
ATOM 727 C C . GLY A 1 97 ? -19.031 9.327 -0.747 1.00 98.06 97 GLY A C 1
ATOM 728 O O . GLY A 1 97 ? -20.011 9.845 -0.218 1.00 98.06 97 GLY A O 1
ATOM 729 N N . LEU A 1 98 ? -18.245 8.470 -0.092 1.00 97.56 98 LEU A N 1
ATOM 730 C CA . LEU A 1 98 ? -18.457 7.931 1.254 1.00 97.56 98 LEU A CA 1
ATOM 731 C C . LEU A 1 98 ? -17.326 8.347 2.210 1.00 97.56 98 LEU A C 1
ATOM 733 O O . LEU A 1 98 ? -16.891 7.558 3.044 1.00 97.56 98 LEU A O 1
ATOM 737 N N . ALA A 1 99 ? -16.816 9.574 2.077 1.00 96.25 99 ALA A N 1
ATOM 738 C CA . ALA A 1 99 ? -15.619 10.042 2.779 1.00 96.25 99 ALA A CA 1
ATOM 739 C C . ALA A 1 99 ? -15.635 9.729 4.291 1.00 96.25 99 ALA A C 1
ATOM 741 O O . ALA A 1 99 ? -16.548 10.125 5.018 1.00 96.25 99 ALA A O 1
ATOM 742 N N . GLY A 1 100 ? -14.609 9.004 4.751 1.00 94.06 100 GLY A N 1
ATOM 743 C CA . GLY A 1 100 ? -14.437 8.583 6.145 1.00 94.06 100 GLY A CA 1
ATOM 744 C C . GLY A 1 100 ? -15.241 7.340 6.548 1.00 94.06 100 GL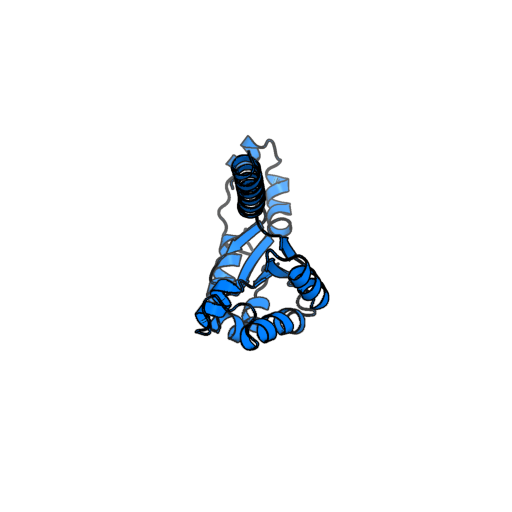Y A C 1
ATOM 745 O O . GLY A 1 100 ? -15.036 6.812 7.638 1.00 94.06 100 GLY A O 1
ATOM 746 N N . GLN A 1 101 ? -16.123 6.831 5.684 1.00 97.25 101 GLN A N 1
ATOM 747 C CA . GLN A 1 101 ? -16.965 5.660 5.945 1.00 97.25 101 GLN A CA 1
ATOM 748 C C . GLN A 1 101 ? -16.300 4.380 5.423 1.00 97.25 101 GLN A C 1
ATOM 750 O O . GLN A 1 101 ? -16.836 3.668 4.568 1.00 97.25 101 GLN A O 1
ATOM 755 N N . THR A 1 102 ? -15.115 4.067 5.949 1.00 96.62 102 THR A N 1
ATOM 756 C CA . THR A 1 102 ? -14.329 2.891 5.535 1.00 96.62 102 THR A CA 1
ATOM 757 C C . THR A 1 102 ? -15.057 1.570 5.800 1.00 96.62 102 THR A C 1
ATOM 759 O O . THR A 1 102 ? -14.903 0.623 5.038 1.00 96.62 102 THR A O 1
ATOM 762 N N . GLY A 1 103 ? -15.903 1.511 6.834 1.00 96.31 103 GLY A N 1
ATOM 763 C CA . GLY A 1 103 ? -16.741 0.351 7.163 1.00 96.31 103 GLY A CA 1
ATOM 764 C C . GLY A 1 103 ? -18.022 0.217 6.330 1.00 96.31 103 GLY A C 1
ATOM 765 O O . GLY A 1 103 ? -18.825 -0.677 6.593 1.00 96.31 103 GLY A O 1
ATOM 766 N N . SER A 1 104 ? -18.258 1.100 5.353 1.00 97.94 104 SER A N 1
ATOM 767 C CA . SER A 1 104 ? -19.422 0.988 4.470 1.00 97.94 104 SER A CA 1
ATOM 768 C C . SER A 1 104 ? -19.382 -0.315 3.665 1.00 97.94 104 SER A C 1
ATOM 770 O O . SER A 1 104 ? -18.315 -0.829 3.323 1.00 97.94 104 SER A O 1
ATOM 772 N N . LYS A 1 105 ? -20.567 -0.846 3.336 1.00 98.06 105 LYS A N 1
ATOM 773 C CA . LYS A 1 105 ? -20.695 -2.100 2.583 1.00 98.06 105 LYS A CA 1
ATOM 774 C C . LYS A 1 105 ? -19.915 -2.053 1.268 1.00 98.06 105 LYS A C 1
ATOM 776 O O . LYS A 1 105 ? -19.249 -3.021 0.939 1.00 98.06 105 LYS A O 1
ATOM 781 N N . GLU A 1 106 ? -19.982 -0.936 0.551 1.00 98.00 106 GLU A N 1
ATOM 782 C CA . GLU A 1 106 ? -19.318 -0.771 -0.743 1.00 98.00 106 GLU A CA 1
ATOM 783 C C . GLU A 1 106 ? -17.787 -0.799 -0.618 1.00 98.00 106 GLU A C 1
ATOM 785 O O . GLU A 1 106 ? -17.130 -1.548 -1.338 1.00 98.00 106 GLU A O 1
ATOM 790 N N . VAL A 1 107 ? -17.216 -0.072 0.353 1.00 98.31 107 VAL A N 1
ATOM 791 C CA . VAL A 1 107 ? -15.764 -0.091 0.603 1.00 98.31 107 VAL A CA 1
ATOM 792 C C . VAL A 1 107 ? -15.305 -1.482 1.037 1.00 98.31 107 VAL A C 1
ATOM 794 O O . VAL A 1 107 ? -14.335 -2.001 0.490 1.00 98.31 107 VAL A O 1
ATOM 797 N N . GLN A 1 108 ? -16.005 -2.114 1.986 1.00 98.25 108 GLN A N 1
ATOM 798 C CA . GLN A 1 108 ? -15.625 -3.444 2.474 1.00 98.25 108 GLN A CA 1
ATOM 799 C C . GLN A 1 108 ? -15.743 -4.517 1.385 1.00 98.25 108 GLN A C 1
ATOM 801 O O . GLN A 1 108 ? -14.886 -5.390 1.323 1.00 98.25 108 GLN A O 1
ATOM 806 N N . GLN A 1 109 ? -16.741 -4.427 0.498 1.00 98.50 109 GLN A N 1
ATOM 807 C CA . GLN A 1 109 ? -16.856 -5.323 -0.655 1.00 98.50 109 GLN A CA 1
ATOM 808 C C . GLN A 1 109 ? -15.662 -5.188 -1.599 1.00 98.50 109 GLN A C 1
ATOM 810 O O . GLN A 1 109 ? -15.097 -6.198 -1.998 1.00 98.50 109 GLN A O 1
ATOM 815 N N . ILE A 1 110 ? -15.235 -3.963 -1.92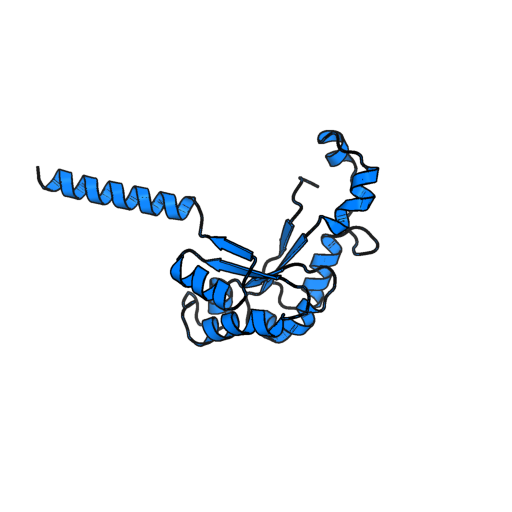0 1.00 98.62 110 ILE A N 1
ATOM 816 C CA . ILE A 1 110 ? -14.034 -3.760 -2.742 1.00 98.62 110 ILE A CA 1
ATOM 817 C C . ILE A 1 110 ? -12.809 -4.360 -2.046 1.00 98.62 110 ILE A C 1
ATOM 819 O O . ILE A 1 110 ? -12.080 -5.135 -2.656 1.00 98.62 110 ILE A O 1
ATOM 823 N N . MET A 1 111 ? -12.604 -4.060 -0.760 1.00 98.56 111 MET A N 1
ATOM 824 C CA . MET A 1 111 ? -11.466 -4.596 -0.006 1.00 98.56 111 MET A CA 1
ATOM 825 C C . MET A 1 111 ? -11.455 -6.132 0.038 1.00 98.56 111 MET A C 1
ATOM 827 O O . MET A 1 111 ? -10.400 -6.740 -0.097 1.00 98.56 111 MET A O 1
ATOM 831 N N . GLU A 1 112 ? -12.609 -6.776 0.199 1.00 98.75 112 GLU A N 1
ATOM 832 C CA . GLU A 1 112 ? -12.706 -8.239 0.193 1.00 98.75 112 GLU A CA 1
ATOM 833 C C . GLU A 1 112 ? -12.381 -8.848 -1.184 1.00 98.75 112 GLU A C 1
ATOM 835 O O . GLU A 1 112 ? -11.815 -9.938 -1.269 1.00 98.75 112 GLU A O 1
ATOM 840 N N . GLU A 1 113 ? -12.726 -8.158 -2.271 1.00 98.75 113 GLU A N 1
ATOM 841 C CA . GLU A 1 113 ? -12.545 -8.661 -3.635 1.00 98.75 113 GLU A CA 1
ATOM 842 C C . GLU A 1 113 ? -11.130 -8.446 -4.193 1.00 98.75 113 GLU A C 1
ATOM 844 O O . GLU A 1 113 ? -10.700 -9.222 -5.047 1.00 98.75 113 GLU A O 1
ATOM 849 N N . VAL A 1 114 ? -10.378 -7.444 -3.719 1.00 98.69 114 VAL A N 1
ATOM 850 C CA . VAL A 1 114 ? -9.017 -7.158 -4.223 1.00 98.69 114 VAL A CA 1
ATOM 851 C C . VAL A 1 114 ? -8.093 -8.387 -4.144 1.00 98.69 114 VAL A C 1
ATOM 853 O O . VAL A 1 114 ? -7.531 -8.750 -5.177 1.00 98.69 114 VAL A O 1
ATOM 856 N N . PRO A 1 115 ? -7.941 -9.088 -2.998 1.00 98.62 115 PRO A N 1
ATOM 857 C CA . PRO A 1 115 ? -7.108 -10.291 -2.942 1.00 98.62 115 PRO A CA 1
ATOM 858 C C . PRO A 1 115 ? -7.571 -11.408 -3.878 1.00 98.62 115 PRO A C 1
ATOM 860 O O . PRO A 1 115 ? -6.731 -12.109 -4.432 1.00 98.62 115 PRO A O 1
ATOM 863 N N . LYS A 1 116 ? -8.887 -11.554 -4.084 1.00 98.44 116 LYS A N 1
ATOM 864 C CA . LYS A 1 116 ? -9.456 -12.577 -4.974 1.00 98.44 116 LYS A CA 1
ATOM 865 C C . LYS A 1 116 ? -9.087 -12.302 -6.431 1.00 98.44 116 LYS A C 1
ATOM 867 O O . LYS A 1 116 ? -8.716 -13.218 -7.152 1.00 98.44 116 LYS A O 1
ATOM 872 N N . ARG A 1 117 ? -9.152 -11.038 -6.862 1.00 98.12 117 ARG A N 1
ATOM 873 C CA . ARG A 1 117 ? -8.771 -10.641 -8.228 1.00 98.12 117 ARG A CA 1
ATOM 874 C C . ARG A 1 117 ? -7.277 -10.766 -8.496 1.00 98.12 117 ARG A C 1
ATOM 876 O O . ARG A 1 117 ? -6.883 -11.084 -9.611 1.00 98.12 117 ARG A O 1
ATOM 883 N N . LEU A 1 118 ? -6.455 -10.536 -7.474 1.00 98.38 118 LEU A N 1
ATOM 884 C CA . LEU A 1 118 ? -4.999 -10.600 -7.588 1.00 98.38 118 LEU A CA 1
ATOM 885 C C . LEU A 1 118 ? -4.422 -11.997 -7.317 1.00 98.38 118 LEU A C 1
ATOM 887 O O . LEU A 1 118 ? -3.203 -12.183 -7.373 1.00 98.38 118 LEU A O 1
ATOM 891 N N . GLU A 1 119 ? -5.266 -12.998 -7.063 1.00 97.38 119 GLU A N 1
ATOM 892 C CA . GLU A 1 119 ? -4.827 -14.370 -6.837 1.00 97.38 119 GLU A CA 1
ATOM 893 C C . GLU A 1 119 ? -4.047 -14.914 -8.049 1.00 97.38 119 GLU A C 1
ATOM 895 O O . GLU A 1 119 ? -4.466 -14.807 -9.199 1.00 97.38 119 GLU A O 1
ATOM 900 N N . GLY A 1 120 ? -2.867 -15.486 -7.795 1.00 96.56 120 GLY A N 1
ATOM 901 C CA . GLY A 1 120 ? -2.010 -16.062 -8.837 1.00 96.56 120 GLY A CA 1
ATOM 902 C C . GLY A 1 120 ? -1.232 -15.054 -9.694 1.00 96.56 120 GLY A C 1
ATOM 903 O O . GLY A 1 120 ? -0.391 -15.481 -10.481 1.00 96.56 120 GLY A O 1
ATOM 904 N N . THR A 1 121 ? -1.439 -13.743 -9.523 1.00 97.50 121 THR A N 1
ATOM 905 C CA . THR A 1 121 ? -0.697 -12.704 -10.270 1.00 97.50 121 THR A CA 1
ATOM 906 C C . THR A 1 121 ? 0.750 -12.534 -9.798 1.00 97.50 121 THR A C 1
ATOM 908 O O . THR A 1 121 ? 1.588 -12.030 -10.538 1.00 97.50 121 THR A O 1
ATOM 911 N N . GLY A 1 122 ? 1.046 -12.948 -8.562 1.00 96.75 122 GLY A N 1
ATOM 912 C CA . GLY A 1 122 ? 2.314 -12.666 -7.883 1.00 96.75 122 GLY A CA 1
ATOM 913 C C . GLY A 1 122 ? 2.336 -11.322 -7.145 1.00 96.75 122 GLY A C 1
ATOM 914 O O . GLY A 1 122 ? 3.217 -11.119 -6.315 1.00 96.75 122 GLY A O 1
ATOM 915 N N . VAL A 1 123 ? 1.344 -10.452 -7.368 1.00 98.50 123 VAL A N 1
ATOM 916 C CA . VAL A 1 123 ? 1.207 -9.168 -6.671 1.00 98.50 123 VAL A CA 1
ATOM 917 C C . VAL A 1 123 ? 0.656 -9.391 -5.265 1.00 98.50 123 VAL A C 1
ATOM 919 O O . VAL A 1 123 ? -0.403 -9.991 -5.066 1.00 98.50 123 VAL A O 1
ATOM 922 N N . VAL A 1 124 ? 1.362 -8.878 -4.263 1.00 98.69 124 VAL A N 1
ATOM 923 C CA . VAL A 1 124 ? 0.942 -8.933 -2.864 1.00 98.69 124 VAL A CA 1
ATOM 924 C C . VAL A 1 124 ? -0.086 -7.842 -2.578 1.00 98.69 124 VAL A C 1
ATOM 926 O O . VAL A 1 124 ? 0.083 -6.683 -2.949 1.00 98.69 124 VAL A O 1
ATOM 929 N N . VAL A 1 125 ? -1.145 -8.184 -1.845 1.00 98.81 125 VAL A N 1
ATOM 930 C CA . VAL A 1 125 ? -2.145 -7.196 -1.424 1.00 98.81 125 VAL A CA 1
ATOM 931 C C . VAL A 1 125 ? -1.812 -6.634 -0.048 1.00 98.81 125 VAL A C 1
ATOM 933 O O . VAL A 1 125 ? -1.558 -7.383 0.908 1.00 98.81 125 VAL A O 1
ATOM 936 N N . GLY A 1 126 ? -1.848 -5.306 0.060 1.00 98.62 126 GLY A N 1
ATOM 937 C CA . GLY A 1 126 ? -1.636 -4.585 1.304 1.00 98.62 126 GLY A CA 1
ATOM 938 C C . GLY A 1 126 ? -2.727 -3.584 1.666 1.00 98.62 126 GLY A C 1
ATOM 939 O O . GLY A 1 126 ? -3.561 -3.225 0.844 1.00 98.62 126 GLY A O 1
ATOM 940 N N . THR A 1 127 ? -2.745 -3.147 2.924 1.00 98.56 127 THR A N 1
ATOM 941 C CA . THR A 1 127 ? -3.624 -2.070 3.418 1.00 98.56 127 THR A CA 1
ATOM 942 C C . THR A 1 127 ? -3.033 -1.427 4.675 1.00 98.56 127 THR A C 1
ATOM 944 O O . THR A 1 127 ? -2.104 -1.956 5.293 1.00 98.56 127 THR A O 1
ATOM 947 N N . THR A 1 128 ? -3.594 -0.290 5.082 1.00 96.81 128 THR A N 1
ATOM 948 C CA . THR A 1 128 ? -3.312 0.381 6.359 1.00 96.81 128 THR A CA 1
ATOM 949 C C . THR A 1 128 ? -4.551 0.391 7.245 1.00 96.81 128 THR A C 1
ATOM 951 O O . THR A 1 128 ? -5.641 0.725 6.781 1.00 96.81 128 THR A O 1
ATOM 954 N N . LEU A 1 129 ? -4.398 -0.039 8.501 1.00 94.81 129 LEU A N 1
ATOM 955 C CA . LEU A 1 129 ? -5.470 -0.148 9.494 1.00 94.81 129 LEU A CA 1
ATOM 956 C C . LEU A 1 129 ? -4.897 0.039 10.904 1.00 94.81 129 LEU A C 1
ATOM 958 O O . LEU A 1 129 ? -3.718 -0.217 11.132 1.00 94.81 129 LEU A O 1
ATOM 962 N N . ALA A 1 130 ? -5.726 0.443 11.868 1.00 92.56 130 ALA A N 1
ATOM 963 C CA . ALA A 1 130 ? -5.306 0.604 13.266 1.00 92.56 130 ALA A CA 1
ATOM 964 C C . ALA A 1 130 ? -5.912 -0.439 14.221 1.00 92.56 130 ALA A C 1
ATOM 966 O O . ALA A 1 130 ? -5.272 -0.781 15.213 1.00 92.56 130 ALA A O 1
ATOM 967 N N . ASP A 1 131 ? -7.116 -0.949 13.937 1.00 93.25 131 ASP A N 1
ATOM 968 C CA . ASP A 1 131 ? -7.805 -1.925 14.790 1.00 93.25 131 ASP A CA 1
ATOM 969 C C . ASP A 1 131 ? -7.314 -3.359 14.502 1.00 93.25 131 ASP A C 1
ATOM 971 O O . ASP A 1 131 ? -7.484 -3.853 13.381 1.00 93.25 131 ASP A O 1
ATOM 975 N N . PRO A 1 132 ? -6.751 -4.077 15.496 1.00 94.75 132 PRO A N 1
ATOM 976 C CA . PRO A 1 132 ? -6.360 -5.478 15.352 1.00 94.75 132 PRO A CA 1
ATOM 977 C C . PRO A 1 132 ? -7.485 -6.413 14.891 1.00 94.75 132 PRO A C 1
ATOM 979 O O . PRO A 1 132 ? -7.203 -7.430 14.257 1.00 94.75 132 PRO A O 1
ATOM 982 N N . THR A 1 133 ? -8.743 -6.108 15.215 1.00 96.44 133 THR A N 1
ATOM 983 C CA . THR A 1 133 ? -9.902 -6.905 14.787 1.00 96.44 133 THR A CA 1
ATOM 984 C C . THR A 1 133 ? -10.093 -6.804 13.282 1.00 96.44 133 THR A C 1
ATOM 986 O O . THR A 1 133 ? -10.200 -7.828 12.605 1.00 96.44 133 THR A O 1
ATOM 989 N N . GLU A 1 134 ? -10.051 -5.586 12.740 1.00 96.25 134 GLU A N 1
ATOM 990 C CA . GLU A 1 134 ? -10.093 -5.380 11.296 1.00 96.25 134 GLU A CA 1
ATOM 991 C C . GLU A 1 134 ? -8.870 -6.008 10.626 1.00 96.25 134 GLU A C 1
ATOM 993 O O . GLU A 1 134 ? -9.018 -6.730 9.648 1.00 96.25 134 GLU A O 1
ATOM 998 N N . ILE A 1 135 ? -7.668 -5.821 11.174 1.00 97.75 135 ILE A N 1
ATOM 999 C CA . ILE A 1 135 ? -6.442 -6.399 10.603 1.00 97.75 135 ILE A CA 1
ATOM 1000 C C . ILE A 1 135 ? -6.552 -7.924 10.463 1.00 97.75 135 ILE A C 1
ATOM 1002 O O . ILE A 1 135 ? -6.228 -8.455 9.403 1.00 97.75 135 ILE A O 1
ATOM 1006 N N . LYS A 1 136 ? -7.056 -8.630 11.485 1.00 98.50 136 LYS A N 1
ATOM 1007 C CA . LYS A 1 136 ? -7.286 -10.086 11.421 1.00 98.50 136 LYS A CA 1
ATOM 1008 C C . LYS A 1 136 ? -8.248 -10.465 10.301 1.00 98.50 136 LYS A C 1
ATOM 1010 O O . LYS A 1 136 ? -7.932 -11.343 9.510 1.00 98.50 136 LYS A O 1
ATOM 1015 N N . GLN A 1 137 ? -9.360 -9.747 10.176 1.00 98.12 137 GLN A N 1
ATOM 1016 C CA . GLN A 1 137 ? -10.301 -9.964 9.079 1.00 98.12 137 GLN A CA 1
ATOM 1017 C C . GLN A 1 137 ? -9.630 -9.786 7.706 1.00 98.12 137 GLN A C 1
ATOM 1019 O O . GLN A 1 137 ? -9.894 -10.550 6.784 1.00 98.12 137 GLN A O 1
ATOM 1024 N N . LYS A 1 138 ? -8.734 -8.804 7.555 1.00 98.44 138 LYS A N 1
ATOM 1025 C CA . LYS A 1 138 ? -8.044 -8.565 6.279 1.00 98.44 138 LYS A CA 1
ATOM 1026 C C . LYS A 1 138 ? -7.002 -9.653 5.999 1.00 98.44 138 LYS A C 1
ATOM 1028 O O . LYS A 1 138 ? -6.836 -10.051 4.848 1.00 98.44 138 LYS A O 1
ATOM 1033 N N . ILE A 1 139 ? -6.361 -10.206 7.030 1.00 98.62 139 ILE A N 1
ATOM 1034 C CA . ILE A 1 139 ? -5.528 -11.413 6.893 1.00 98.62 139 ILE A CA 1
ATOM 1035 C C . ILE A 1 139 ? -6.362 -12.579 6.345 1.00 98.62 139 ILE A C 1
ATOM 1037 O O . ILE A 1 139 ? -5.924 -13.224 5.385 1.00 98.62 139 ILE A O 1
ATOM 1041 N N . ASP A 1 140 ? -7.558 -12.802 6.903 1.00 98.56 140 ASP A N 1
ATOM 1042 C CA . ASP A 1 140 ? -8.484 -13.857 6.466 1.00 98.56 140 ASP A CA 1
ATOM 1043 C C . ASP A 1 140 ? -8.925 -13.666 5.005 1.00 98.56 140 ASP A C 1
ATOM 1045 O O . ASP A 1 140 ? -9.084 -14.642 4.276 1.00 98.56 140 ASP A O 1
ATOM 1049 N N . TRP A 1 141 ? -9.055 -12.417 4.543 1.00 98.56 141 TRP A N 1
ATOM 1050 C CA . TRP A 1 141 ? -9.368 -12.091 3.145 1.00 98.56 141 TRP A CA 1
ATOM 1051 C C . TRP A 1 141 ? -8.199 -12.252 2.171 1.00 98.56 141 TRP A C 1
ATOM 1053 O O . TRP A 1 141 ? -8.428 -12.252 0.969 1.00 98.56 141 TRP A O 1
ATOM 1063 N N . GLY A 1 142 ? -6.960 -12.399 2.648 1.00 98.44 142 GLY A N 1
ATOM 1064 C CA . GLY A 1 142 ? -5.793 -12.610 1.782 1.00 98.44 142 GLY A CA 1
ATOM 1065 C C . GLY A 1 142 ? -4.769 -11.474 1.768 1.00 98.44 142 GLY A C 1
ATOM 1066 O O . GLY A 1 142 ? -3.762 -11.586 1.074 1.00 98.44 142 GLY A O 1
ATOM 1067 N N . TYR A 1 143 ? -4.949 -10.416 2.563 1.00 98.75 143 TYR A N 1
ATOM 1068 C CA . TYR A 1 143 ? -3.933 -9.369 2.701 1.00 98.75 143 TYR A CA 1
ATOM 1069 C C . TYR A 1 143 ? -2.670 -9.919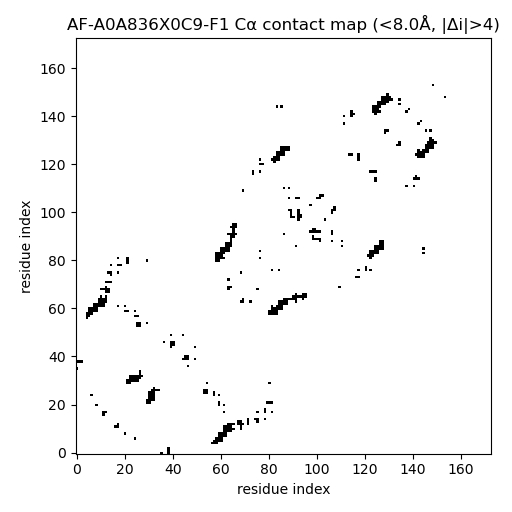 3.380 1.00 98.75 143 TYR A C 1
ATOM 1071 O O . TYR A 1 143 ? -2.751 -10.714 4.325 1.00 98.75 143 TYR A O 1
ATOM 1079 N N . ARG A 1 144 ? -1.490 -9.503 2.902 1.00 98.25 144 ARG A N 1
ATOM 1080 C CA . ARG A 1 144 ? -0.181 -9.954 3.423 1.00 98.25 144 ARG A CA 1
ATOM 1081 C C . ARG A 1 144 ? 0.793 -8.818 3.737 1.00 98.25 144 ARG A C 1
ATOM 1083 O O . ARG A 1 144 ? 1.733 -9.045 4.491 1.00 98.25 144 ARG A O 1
ATOM 1090 N N . PHE A 1 145 ? 0.548 -7.604 3.243 1.00 98.38 145 PHE A N 1
ATOM 1091 C CA . PHE A 1 145 ? 1.330 -6.416 3.592 1.00 98.38 145 PHE A CA 1
ATOM 1092 C C . PHE A 1 145 ? 0.486 -5.434 4.421 1.00 98.38 145 PHE A C 1
ATOM 1094 O O . PHE A 1 145 ? -0.382 -4.740 3.902 1.00 98.38 145 PHE A O 1
ATOM 1101 N N . LEU A 1 146 ? 0.690 -5.397 5.737 1.00 98.00 146 LEU A N 1
ATOM 1102 C CA . LEU A 1 146 ? -0.210 -4.697 6.659 1.00 98.00 146 LEU A CA 1
ATOM 1103 C C . LEU A 1 146 ? 0.542 -3.632 7.450 1.00 98.00 146 LEU A C 1
ATOM 1105 O O . LEU A 1 146 ? 1.429 -3.946 8.243 1.00 98.00 146 LEU A O 1
ATOM 1109 N N . ASN A 1 147 ? 0.148 -2.371 7.282 1.00 96.00 147 ASN A N 1
ATOM 1110 C CA . ASN A 1 147 ? 0.518 -1.330 8.231 1.00 96.00 147 ASN A CA 1
ATOM 1111 C C . ASN A 1 147 ? -0.418 -1.399 9.453 1.00 96.00 147 ASN A C 1
ATOM 1113 O O . ASN A 1 147 ? -1.639 -1.397 9.296 1.00 96.00 147 ASN A O 1
ATOM 1117 N N . VAL A 1 148 ? 0.171 -1.462 10.653 1.00 95.56 148 VAL A N 1
ATOM 1118 C CA . VAL A 1 148 ? -0.533 -1.612 11.937 1.00 95.56 148 VAL A CA 1
ATOM 1119 C C . VAL A 1 148 ? -0.456 -0.305 12.720 1.00 95.56 148 VAL A C 1
ATOM 1121 O O . VAL A 1 148 ? 0.427 -0.097 13.555 1.00 95.56 148 VAL A O 1
ATOM 1124 N N . GLY A 1 149 ? -1.392 0.588 12.420 1.00 93.25 149 GLY A N 1
ATOM 1125 C CA . GLY A 1 149 ? -1.493 1.913 13.010 1.00 93.25 149 GLY A CA 1
ATOM 1126 C C . GLY A 1 149 ? -0.211 2.731 12.861 1.00 93.25 149 GLY A C 1
ATOM 1127 O O . GLY A 1 149 ? 0.606 2.532 11.959 1.00 93.25 149 GLY A O 1
ATOM 1128 N N . ASN A 1 150 ? -0.031 3.688 13.768 1.00 93.38 150 ASN A N 1
ATOM 1129 C CA . ASN A 1 150 ? 1.210 4.441 13.856 1.00 93.38 150 ASN A CA 1
ATOM 1130 C C . ASN A 1 150 ? 1.552 4.763 15.322 1.00 93.38 150 ASN A C 1
ATOM 1132 O O . ASN A 1 150 ? 0.642 5.008 16.123 1.00 93.38 150 ASN A O 1
ATOM 1136 N N . PRO A 1 151 ? 2.851 4.797 15.687 1.00 92.94 151 PRO A N 1
ATOM 1137 C CA . PRO A 1 151 ? 3.278 5.039 17.065 1.00 92.94 151 PRO A CA 1
ATOM 1138 C C . PRO A 1 151 ? 2.782 6.363 17.647 1.00 92.94 151 PRO A C 1
ATOM 1140 O O . PRO A 1 151 ? 2.537 6.443 18.848 1.00 92.94 151 PRO A O 1
ATOM 1143 N N . LEU A 1 152 ? 2.610 7.391 16.810 1.00 94.75 152 LEU A N 1
ATOM 1144 C CA . LEU A 1 152 ? 2.103 8.686 17.252 1.00 94.75 152 LEU A CA 1
ATOM 1145 C C . LEU A 1 152 ? 0.655 8.568 17.745 1.00 94.75 152 LEU A C 1
ATOM 1147 O O . LEU A 1 152 ? 0.363 9.010 18.849 1.00 94.75 152 LEU A O 1
ATOM 1151 N N . ALA A 1 153 ? -0.230 7.924 16.984 1.00 91.38 153 ALA A N 1
ATOM 1152 C CA . ALA A 1 153 ? -1.621 7.712 17.376 1.00 91.38 153 ALA A CA 1
ATOM 1153 C C . ALA A 1 153 ? -1.731 6.856 18.645 1.00 91.38 153 ALA A C 1
ATOM 1155 O O . ALA A 1 153 ? -2.457 7.220 19.570 1.00 91.38 153 ALA A O 1
ATOM 1156 N N . PHE A 1 154 ? -0.962 5.766 18.736 1.00 93.00 154 PHE A N 1
ATOM 1157 C CA . PHE A 1 154 ? -0.936 4.932 19.942 1.00 93.00 154 PHE A CA 1
ATOM 1158 C C . PHE A 1 154 ? -0.412 5.696 21.165 1.00 93.00 154 PHE A C 1
ATOM 1160 O O . PHE A 1 154 ? -0.994 5.607 22.246 1.00 93.00 154 PHE A O 1
ATOM 1167 N N . GLY A 1 155 ? 0.645 6.495 20.997 1.00 95.69 155 GLY A N 1
ATOM 1168 C CA . GLY A 1 155 ? 1.192 7.333 22.062 1.00 95.69 155 GLY A CA 1
ATOM 1169 C C . GLY A 1 155 ? 0.219 8.422 22.517 1.00 95.69 155 GLY A C 1
ATOM 1170 O O . GLY A 1 155 ? 0.039 8.620 23.716 1.00 95.69 155 GLY A O 1
ATOM 1171 N N . VAL A 1 156 ? -0.454 9.092 21.577 1.00 96.50 156 VAL A N 1
ATOM 1172 C CA . VAL A 1 156 ? -1.479 10.104 21.878 1.00 96.50 156 VAL A CA 1
ATOM 1173 C C . VAL A 1 156 ? -2.638 9.491 22.657 1.00 96.50 156 VAL A C 1
ATOM 1175 O O . VAL A 1 156 ? -3.074 10.092 23.640 1.00 96.50 156 VAL A O 1
ATOM 1178 N N . GLN A 1 157 ? -3.104 8.301 22.273 1.00 93.88 157 GLN A N 1
ATOM 1179 C CA . GLN A 1 157 ? -4.165 7.603 22.997 1.00 93.88 157 GLN A CA 1
ATOM 1180 C C . GLN A 1 157 ? -3.736 7.297 24.438 1.00 93.88 157 GLN A C 1
ATOM 1182 O O . GLN A 1 157 ? -4.415 7.703 25.379 1.00 93.88 157 GLN A O 1
ATOM 1187 N N . ALA A 1 158 ? -2.560 6.687 24.618 1.00 97.12 158 ALA A N 1
ATOM 1188 C CA . ALA A 1 158 ? -2.040 6.335 25.939 1.00 97.12 158 ALA A CA 1
ATOM 1189 C C . ALA A 1 158 ? -1.866 7.559 26.856 1.00 97.12 158 ALA A C 1
ATOM 1191 O O . ALA A 1 158 ? -2.253 7.532 28.023 1.00 97.12 158 ALA A O 1
ATOM 1192 N N . VAL A 1 159 ? -1.310 8.660 26.337 1.00 97.94 159 VAL A N 1
ATOM 1193 C CA . VAL A 1 159 ? -1.135 9.894 27.119 1.00 97.94 159 VAL A CA 1
ATOM 1194 C C . VAL A 1 159 ? -2.486 10.519 27.459 1.00 97.94 159 VAL A C 1
ATOM 1196 O O . VAL A 1 159 ? -2.689 10.938 28.598 1.00 97.94 159 VAL A O 1
ATOM 1199 N N . THR A 1 160 ? -3.417 10.563 26.503 1.00 98.00 160 THR A N 1
ATOM 1200 C CA . THR A 1 160 ? -4.781 11.066 26.727 1.00 98.00 160 THR A CA 1
ATOM 1201 C C . THR A 1 160 ? -5.480 10.301 27.848 1.00 98.00 160 THR A C 1
ATOM 1203 O O . THR A 1 160 ? -6.060 10.925 28.740 1.00 98.00 160 THR A O 1
ATOM 1206 N N . ASP A 1 161 ? -5.382 8.972 27.839 1.00 97.94 161 ASP A N 1
ATOM 1207 C CA . ASP A 1 161 ? -5.976 8.110 28.861 1.00 97.94 161 ASP A CA 1
ATOM 1208 C C . ASP A 1 161 ? -5.355 8.364 30.240 1.00 97.94 161 ASP A C 1
ATOM 1210 O O . ASP A 1 161 ? -6.081 8.649 31.191 1.00 97.94 161 ASP A O 1
ATOM 1214 N N . HIS A 1 162 ? -4.022 8.410 30.344 1.00 98.25 162 HIS A N 1
ATOM 1215 C CA . HIS A 1 162 ? -3.353 8.741 31.607 1.00 98.25 162 HIS A CA 1
ATOM 1216 C C . HIS A 1 162 ? -3.747 10.125 32.144 1.00 98.25 162 HIS A C 1
ATOM 1218 O O . HIS A 1 162 ? -3.963 10.293 33.343 1.00 98.25 162 HIS A O 1
ATOM 1224 N N . VAL A 1 163 ? -3.848 11.138 31.276 1.00 98.50 163 VAL A N 1
ATOM 1225 C CA . VAL A 1 163 ? -4.257 12.490 31.685 1.00 98.50 163 VAL A CA 1
ATOM 1226 C C . VAL A 1 163 ? -5.696 12.496 32.197 1.00 98.50 163 VAL A C 1
ATOM 1228 O O . VAL A 1 163 ? -5.975 13.168 33.194 1.00 98.50 163 VAL A O 1
ATOM 1231 N N . ARG A 1 164 ? -6.608 11.765 31.544 1.00 98.38 164 ARG A N 1
ATOM 1232 C CA . ARG A 1 164 ? -7.994 11.613 32.007 1.00 98.38 164 ARG A CA 1
ATOM 1233 C C . ARG A 1 164 ? -8.027 10.975 33.394 1.00 98.38 164 ARG A C 1
ATOM 1235 O O . ARG A 1 164 ? -8.600 11.566 34.307 1.00 98.38 164 ARG A O 1
ATOM 1242 N N . ASP A 1 165 ? -7.338 9.855 33.573 1.00 98.25 165 ASP A N 1
ATOM 1243 C CA . ASP A 1 165 ? -7.321 9.109 34.833 1.00 98.25 165 ASP A CA 1
ATOM 1244 C C . ASP A 1 165 ? -6.748 9.952 35.987 1.00 98.25 165 ASP A C 1
ATOM 1246 O O . ASP A 1 165 ? -7.309 10.004 37.086 1.00 98.25 165 ASP A O 1
ATOM 1250 N N . LEU A 1 166 ? -5.662 10.694 35.733 1.00 98.44 166 LEU A N 1
ATOM 1251 C CA . LEU A 1 166 ? -5.059 11.595 36.720 1.00 98.44 166 LEU A CA 1
ATOM 1252 C C . LEU A 1 166 ? -5.988 12.757 37.097 1.00 98.44 166 LEU A C 1
ATOM 1254 O O . LEU A 1 166 ? -6.039 13.140 38.268 1.00 98.44 166 LEU A O 1
ATOM 1258 N N . ARG A 1 167 ? -6.741 13.311 36.137 1.00 98.25 167 ARG A N 1
ATOM 1259 C CA . ARG A 1 167 ? -7.741 14.359 36.406 1.00 98.25 167 ARG A CA 1
ATOM 1260 C C . ARG A 1 167 ? -8.891 13.833 37.257 1.00 98.25 167 ARG A C 1
ATOM 1262 O O . ARG A 1 167 ? -9.279 14.495 38.217 1.00 98.25 167 ARG A O 1
ATOM 1269 N N . GLU A 1 168 ? -9.405 12.647 36.944 1.00 98.12 168 GLU A N 1
ATOM 1270 C CA . GLU A 1 168 ? -10.469 12.008 37.723 1.00 98.12 168 GLU A CA 1
ATOM 1271 C C . GLU A 1 168 ? -10.027 11.681 39.151 1.00 98.12 168 GLU A C 1
ATOM 1273 O O . GLU A 1 168 ? -10.800 11.840 40.096 1.00 98.12 168 GLU A O 1
ATOM 1278 N N . TYR A 1 169 ? -8.779 11.245 39.328 1.00 98.00 169 TYR A N 1
ATOM 1279 C CA . TYR A 1 169 ? -8.204 11.015 40.648 1.00 98.00 169 TYR A CA 1
ATOM 1280 C C . TYR A 1 169 ? -8.045 12.314 41.445 1.00 98.00 169 TYR A C 1
ATOM 1282 O O . TYR A 1 169 ? -8.415 12.365 42.618 1.00 98.00 169 TYR A O 1
ATOM 1290 N N . ALA A 1 170 ? -7.529 13.371 40.809 1.00 97.88 170 ALA A N 1
ATOM 1291 C CA . ALA A 1 170 ? -7.362 14.675 41.442 1.00 97.88 170 ALA A CA 1
ATOM 1292 C C . ALA A 1 170 ? -8.703 15.282 41.886 1.00 97.88 170 ALA A C 1
ATOM 1294 O O . ALA A 1 170 ? -8.766 15.856 42.963 1.00 97.88 170 ALA A O 1
ATOM 1295 N N . ALA A 1 171 ? -9.776 15.105 41.108 1.00 97.44 171 ALA A N 1
ATOM 1296 C CA . ALA A 1 171 ? -11.109 15.621 41.431 1.00 97.44 171 ALA A CA 1
ATOM 1297 C C . ALA A 1 171 ? -11.783 14.940 42.642 1.00 97.44 171 ALA A C 1
ATOM 1299 O O . ALA A 1 171 ? -12.770 15.455 43.162 1.00 97.44 171 ALA A O 1
ATOM 1300 N N . LYS A 1 172 ? -11.285 13.774 43.076 1.00 95.69 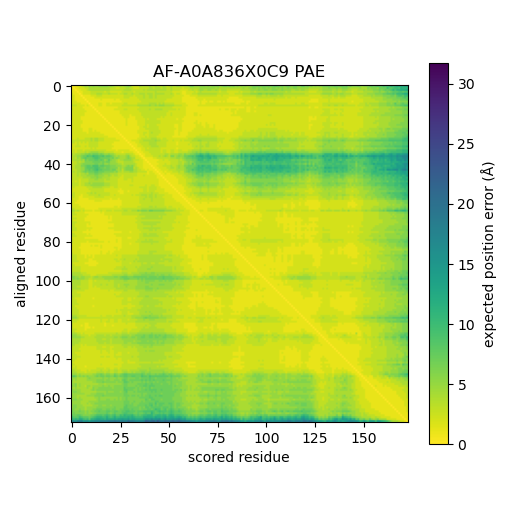172 LYS A N 1
ATOM 1301 C CA . LYS A 1 172 ? -11.786 13.036 44.252 1.00 95.69 172 LYS A CA 1
ATOM 1302 C C . LYS A 1 172 ? -11.075 13.427 45.556 1.00 95.69 172 LYS A C 1
ATOM 1304 O O . LYS A 1 172 ? -11.400 12.859 46.599 1.00 95.69 172 LYS A O 1
ATOM 1309 N N . ARG A 1 173 ? -10.085 14.320 45.494 1.00 76.56 173 ARG A N 1
ATOM 1310 C CA . ARG A 1 173 ? -9.340 14.851 46.643 1.00 76.56 173 ARG A CA 1
ATOM 1311 C C . ARG A 1 173 ? -9.763 16.280 46.944 1.00 76.56 173 ARG A C 1
ATOM 1313 O O . ARG A 1 173 ? -9.707 16.627 48.141 1.00 76.56 173 ARG A O 1
#

Mean predicted aligned error: 3.54 Å

Solvent-accessible surface area (backbone atoms only — not comparable to full-atom values): 9546 Å² total; per-residue (Å²): 116,96,72,74,45,65,50,76,42,74,77,34,45,45,52,67,52,43,51,51,51,29,26,59,72,21,46,72,93,75,20,69,34,82,90,70,70,64,47,33,64,74,71,74,45,64,61,68,60,44,73,72,42,45,60,82,60,46,42,31,30,42,23,37,28,34,59,57,14,60,75,35,40,72,62,37,68,67,44,80,72,54,45,28,44,27,42,38,48,54,51,26,13,39,58,70,76,37,64,75,42,44,86,36,70,70,46,45,50,51,62,51,43,51,37,64,73,38,57,91,70,77,43,42,31,24,39,67,47,70,52,69,69,59,52,51,55,41,45,75,49,51,43,76,46,74,46,77,52,50,71,65,61,55,50,51,50,53,51,52,50,52,52,50,54,51,50,58,56,58,73,75,110

Sequence (173 aa):
DVGAVLVMVPQVNTVDEARRAVDAAHYAPQGNRGLSPMWTRVAGVDWQMVLETANDETMLICQMESKQAWDNLDEIAAVPGIDIILVGPLDLSASLGLAGQTGSKEVQQIMEEVPKRLEGTGVVVGTTLADPTEIKQKIDWGYRFLNVGNPLAFGVQAVTDHVRDLREYAAKR